Protein AF-A0A7S2IFW8-F1 (afdb_monomer_lite)

pLDDT: mean 70.73, std 15.61, range [46.09, 95.38]

Sequence (140 aa):
LARVLYLRAQPCPCSSRAMRKCCCCFKRSRKEEPQDEGGGDKEGDVVPAVPQDVELGYDSGVRPAEDDYDPRKPEYIAQVSPRTEQHRSEELSARQIAKLEAMLSRRAGPPDAAVQPYAAALERLRGQASPPGAASLSPQ

Secondary structure (DSSP, 8-state):
---------PPP---SS-TT--HHHHTTS----------------------TT--------SPPP-----TTSGGGSPPPPHHHHHHHHHHHHHHHHHHHHHHHHT--SS--TTTHHHHHHHHHHHHHHS-TTGGG----

Foldseek 3Di:
DDDDDPPDPDDDPPPDDPPDDDPVCVVPDDPPPPPPPPPDPCPPPPPPPDPPPPPPPPVPPPPPPPPPDDCPPVVNPDDDDPVRVVVVVLVVLVVVLVVLVVVVVPPPDDDDPVNVVSVVVSVVSVVVSPPPPPPPPDDD

Organism: NCBI:txid1333877

Radius of gyration: 30.28 Å; chains: 1; bounding box: 47×70×84 Å

Structure (mmCIF, N/CA/C/O backbone):
data_AF-A0A7S2IFW8-F1
#
_entry.id   AF-A0A7S2IFW8-F1
#
loop_
_atom_site.group_PDB
_atom_site.id
_atom_site.type_symbol
_atom_site.label_atom_id
_atom_site.label_alt_id
_atom_site.label_comp_id
_atom_site.label_asym_id
_atom_site.label_entity_id
_atom_site.label_seq_id
_atom_site.pdbx_PDB_ins_code
_atom_site.Cartn_x
_atom_site.Cartn_y
_atom_site.Cartn_z
_atom_site.occupancy
_atom_site.B_iso_or_equiv
_atom_site.auth_seq_id
_atom_site.auth_comp_id
_atom_site.auth_asym_id
_atom_site.auth_atom_id
_atom_site.pdbx_PDB_model_num
ATOM 1 N N . LEU A 1 1 ? -2.306 4.025 48.576 1.00 51.31 1 LEU A N 1
ATOM 2 C CA . LEU A 1 1 ? -2.967 2.707 48.743 1.00 51.31 1 LEU A CA 1
ATOM 3 C C . LEU A 1 1 ? -3.256 2.124 47.358 1.00 51.31 1 LEU A C 1
ATOM 5 O O . LEU A 1 1 ? -4.288 2.427 46.777 1.00 51.31 1 LEU A O 1
ATOM 9 N N . ALA A 1 2 ? -2.306 1.380 46.783 1.00 46.09 2 ALA A N 1
ATOM 10 C CA . ALA A 1 2 ? -2.411 0.818 45.434 1.00 46.09 2 ALA A CA 1
ATOM 11 C C . ALA A 1 2 ? -3.051 -0.582 45.485 1.00 46.09 2 ALA A C 1
ATOM 13 O O . ALA A 1 2 ? -2.538 -1.475 46.156 1.00 46.09 2 ALA A O 1
ATOM 14 N N . ARG A 1 3 ? -4.181 -0.771 44.793 1.00 50.53 3 ARG A N 1
ATOM 15 C CA . ARG A 1 3 ? -4.838 -2.077 44.625 1.00 50.53 3 ARG A CA 1
ATOM 16 C C . ARG A 1 3 ? -4.191 -2.820 43.456 1.00 50.53 3 ARG A C 1
ATOM 18 O O . ARG A 1 3 ? -4.463 -2.517 42.300 1.00 50.53 3 ARG A O 1
ATOM 25 N N . VAL A 1 4 ? -3.355 -3.806 43.768 1.00 56.62 4 VAL A N 1
ATOM 26 C CA . VAL A 1 4 ? -2.876 -4.811 42.809 1.00 56.62 4 VAL A CA 1
ATOM 27 C C . VAL A 1 4 ? -4.035 -5.766 42.514 1.00 56.62 4 VAL A C 1
ATOM 29 O O . VAL A 1 4 ? -4.395 -6.592 43.352 1.00 56.62 4 VAL A O 1
ATOM 32 N N . LEU A 1 5 ? -4.659 -5.633 41.342 1.00 60.44 5 LEU A N 1
ATOM 33 C CA . LEU A 1 5 ? -5.667 -6.580 40.865 1.00 60.44 5 LEU A CA 1
ATOM 34 C C . LEU A 1 5 ? -4.958 -7.795 40.256 1.00 60.44 5 LEU A C 1
ATOM 36 O O . LEU A 1 5 ? -4.552 -7.788 39.097 1.00 60.44 5 LEU A O 1
ATOM 40 N N . TYR A 1 6 ? -4.813 -8.848 41.058 1.00 50.88 6 TYR A N 1
ATOM 41 C CA . TYR A 1 6 ? -4.458 -10.182 40.581 1.00 50.88 6 TYR A CA 1
ATOM 42 C C . TYR A 1 6 ? -5.585 -10.715 39.682 1.00 50.88 6 TYR A C 1
ATOM 44 O O . TYR A 1 6 ? -6.598 -11.218 40.172 1.00 50.88 6 TYR A 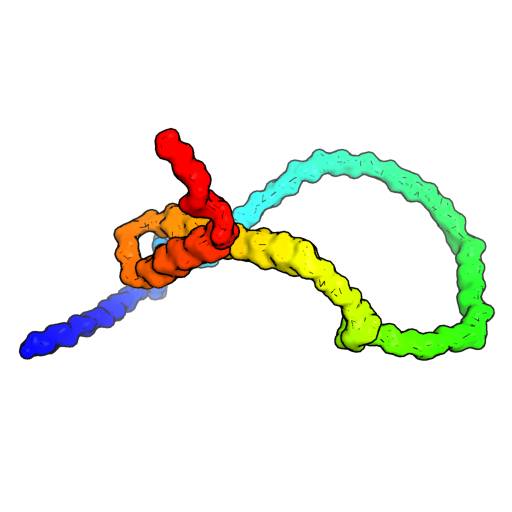O 1
ATOM 52 N N . LEU A 1 7 ? -5.410 -10.640 38.360 1.00 48.84 7 LEU A N 1
ATOM 53 C CA . LEU A 1 7 ? -6.189 -11.448 37.422 1.00 48.84 7 LEU A CA 1
ATOM 54 C C . LEU A 1 7 ? -5.749 -12.909 37.562 1.00 48.84 7 LEU A C 1
ATOM 56 O O . LEU A 1 7 ? -4.833 -13.381 36.892 1.00 48.84 7 LEU A O 1
ATOM 60 N N . ARG A 1 8 ? -6.408 -13.637 38.467 1.00 47.38 8 ARG A N 1
ATOM 61 C CA . ARG A 1 8 ? -6.373 -15.101 38.484 1.00 47.38 8 ARG A CA 1
ATOM 62 C C . ARG A 1 8 ? -6.986 -15.605 37.178 1.00 47.38 8 ARG A C 1
ATOM 64 O O . ARG A 1 8 ? -8.204 -15.585 37.020 1.00 47.38 8 ARG A O 1
ATOM 71 N N . ALA A 1 9 ? -6.143 -16.065 36.257 1.00 54.94 9 ALA A N 1
ATOM 72 C CA . ALA A 1 9 ? -6.579 -16.890 35.140 1.00 54.94 9 ALA A CA 1
ATOM 73 C C . ALA A 1 9 ? -7.228 -18.155 35.720 1.00 54.94 9 ALA A C 1
ATOM 75 O O . ALA A 1 9 ? -6.551 -18.991 36.320 1.00 54.94 9 ALA A O 1
ATOM 76 N N . GLN A 1 10 ? -8.553 -18.258 35.618 1.00 59.56 10 GLN A N 1
ATOM 77 C CA . GLN A 1 10 ? -9.244 -19.470 36.032 1.00 59.56 10 GLN A CA 1
ATOM 78 C C . GLN A 1 10 ? -8.906 -20.603 35.051 1.00 59.56 10 GLN A C 1
ATOM 80 O O . GLN A 1 10 ? -8.972 -20.393 33.835 1.00 59.56 10 GLN A O 1
ATOM 85 N N . PRO A 1 11 ? -8.543 -21.800 35.544 1.00 56.75 11 PRO A N 1
ATOM 86 C CA . PRO A 1 11 ? -8.321 -22.952 34.686 1.00 56.75 11 PRO A CA 1
ATOM 87 C C . PRO A 1 11 ? -9.643 -23.340 34.017 1.00 56.75 11 PRO A C 1
ATOM 89 O O . PRO A 1 11 ? -10.649 -23.582 34.682 1.00 56.75 11 PRO A O 1
ATOM 92 N N . CYS A 1 12 ? -9.649 -23.382 32.684 1.00 54.47 12 CYS A N 1
ATOM 93 C CA . CYS A 1 12 ? -10.801 -23.856 31.926 1.00 54.47 12 CYS A CA 1
ATOM 94 C C . CYS A 1 12 ? -11.016 -25.354 32.231 1.00 54.47 12 CYS A C 1
ATOM 96 O O . CYS A 1 12 ? -10.090 -26.141 32.029 1.00 54.47 12 CYS A O 1
ATOM 98 N N . PRO A 1 13 ? -12.208 -25.786 32.681 1.00 54.53 13 PRO A N 1
ATOM 99 C CA . PRO A 1 13 ? -12.458 -27.155 33.146 1.00 54.53 13 PRO A CA 1
ATOM 100 C C . PRO A 1 13 ? -12.641 -28.176 32.004 1.00 54.53 13 PRO A C 1
ATOM 102 O O . PRO A 1 13 ? -13.312 -29.191 32.163 1.00 54.53 13 PRO A O 1
ATOM 105 N N . CYS A 1 14 ? -12.062 -27.947 30.826 1.00 55.66 14 CYS A N 1
ATOM 106 C CA . CYS A 1 14 ? -12.228 -28.808 29.654 1.00 55.66 14 CYS A CA 1
ATOM 107 C C . CYS A 1 14 ? -11.247 -30.001 29.630 1.00 55.66 14 CYS A C 1
ATOM 109 O O . CYS A 1 14 ? -10.667 -30.303 28.589 1.00 55.66 14 CYS A O 1
ATOM 111 N N . SER A 1 15 ? -11.076 -30.706 30.758 1.00 54.78 15 SER A N 1
ATOM 112 C CA . SER A 1 15 ? -10.230 -31.913 30.840 1.00 54.78 15 SER A CA 1
ATOM 113 C C . SER A 1 15 ? -10.960 -33.239 30.579 1.00 54.78 15 SER A C 1
ATOM 115 O O . SER A 1 15 ? -10.324 -34.290 30.574 1.00 54.78 15 SER A O 1
ATOM 117 N N . SER A 1 16 ? -12.264 -33.245 30.287 1.00 56.09 16 SER A N 1
ATOM 118 C CA . SER A 1 16 ? -13.012 -34.490 30.066 1.00 56.09 16 SER A CA 1
ATOM 119 C C . SER A 1 16 ? -13.745 -34.519 28.719 1.00 56.09 16 SER A C 1
ATOM 121 O O . SER A 1 16 ? -14.901 -34.146 28.569 1.00 56.09 16 SER A O 1
ATOM 123 N N . ARG A 1 17 ? -13.026 -35.014 27.705 1.00 55.69 17 ARG A N 1
ATOM 124 C CA . ARG A 1 17 ? -13.515 -35.949 26.668 1.00 55.69 17 ARG A CA 1
ATOM 125 C C . ARG A 1 17 ? -14.779 -35.610 25.845 1.00 55.69 17 ARG A C 1
ATOM 127 O O . ARG A 1 17 ? -15.312 -36.500 25.192 1.00 55.69 17 ARG A O 1
ATOM 134 N N . ALA A 1 18 ? -15.197 -34.348 25.760 1.00 55.09 18 ALA A N 1
ATOM 135 C CA . ALA A 1 18 ? -16.226 -33.875 24.821 1.00 55.09 18 ALA A CA 1
ATOM 136 C C . ALA A 1 18 ? -15.685 -32.723 23.949 1.00 55.09 18 ALA A C 1
ATOM 138 O O . ALA A 1 18 ? -16.108 -31.569 24.015 1.00 55.09 18 ALA A O 1
ATOM 139 N N . MET A 1 19 ? -14.687 -33.048 23.128 1.00 57.59 19 MET A N 1
ATOM 140 C CA . MET A 1 19 ? -13.821 -32.116 22.393 1.00 57.59 19 MET A CA 1
ATOM 141 C C . MET A 1 19 ? -14.447 -31.467 21.138 1.00 57.59 19 MET A C 1
ATOM 143 O O . MET A 1 19 ? -13.783 -31.357 20.113 1.00 57.59 19 MET A O 1
ATOM 147 N N . ARG A 1 20 ? -15.72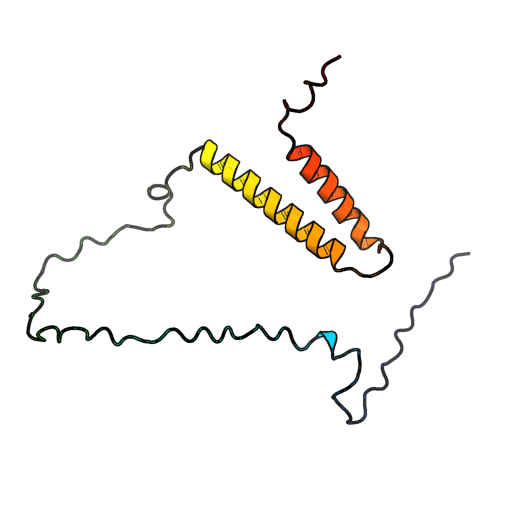3 -31.048 21.145 1.00 56.97 20 ARG A N 1
ATOM 148 C CA . ARG A 1 20 ? -16.309 -30.427 19.928 1.00 56.97 20 ARG A CA 1
ATOM 149 C C . ARG A 1 20 ? -17.142 -29.160 20.110 1.00 56.97 20 ARG A C 1
ATOM 151 O O . ARG A 1 20 ? -17.519 -28.575 19.103 1.00 56.97 20 ARG A O 1
ATOM 158 N N . LYS A 1 21 ? -17.422 -28.693 21.334 1.00 58.91 21 LYS A N 1
ATOM 159 C CA . LYS A 1 21 ? -18.314 -27.525 21.533 1.00 58.91 21 LYS A CA 1
ATOM 160 C C . LYS A 1 21 ? -17.877 -26.538 22.623 1.00 58.91 21 LYS A C 1
ATOM 162 O O .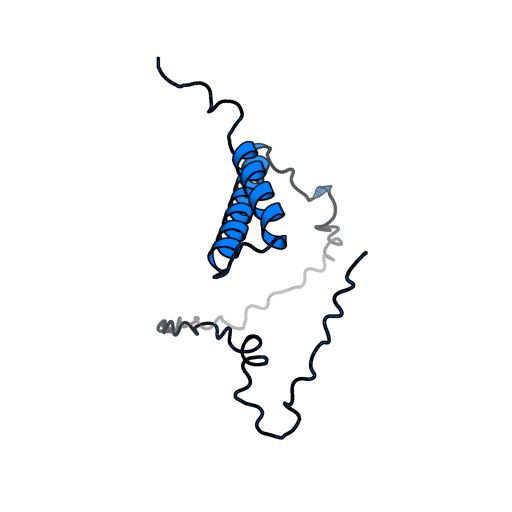 LYS A 1 21 ? -18.711 -25.845 23.191 1.00 58.91 21 LYS A O 1
ATOM 167 N N . CYS A 1 22 ? -16.583 -26.438 22.926 1.00 51.94 22 CYS A N 1
ATOM 168 C CA . CYS A 1 22 ? -16.105 -25.332 23.759 1.00 51.94 22 CYS A CA 1
ATOM 169 C C . CYS A 1 22 ? -15.880 -24.089 22.879 1.00 51.94 22 CYS A C 1
ATOM 171 O O . CYS A 1 22 ? -15.060 -24.130 21.958 1.00 51.94 22 CYS A O 1
ATOM 173 N N . CYS A 1 23 ? -16.581 -22.986 23.176 1.00 55.34 23 CYS A N 1
ATOM 174 C CA . CYS A 1 23 ? -16.458 -21.693 22.477 1.00 55.34 23 CYS A CA 1
ATOM 175 C C . CYS A 1 23 ? -15.007 -21.189 22.354 1.00 55.34 23 CYS A C 1
ATOM 177 O O . CYS A 1 23 ? -14.691 -20.461 21.415 1.00 55.34 23 CYS A O 1
ATOM 179 N N . CYS A 1 24 ? -14.108 -21.605 23.251 1.00 56.69 24 CYS A N 1
ATOM 180 C CA . CYS A 1 24 ? -12.698 -21.215 23.224 1.00 56.69 24 CYS A CA 1
ATOM 181 C C . CYS A 1 24 ? -11.897 -21.877 22.084 1.00 56.69 24 CYS A C 1
ATOM 183 O O . CYS A 1 24 ? -10.945 -21.279 21.591 1.00 56.69 24 CYS A O 1
ATOM 185 N N . CYS A 1 25 ? -12.284 -23.073 21.617 1.00 52.38 25 CYS A N 1
ATOM 186 C CA . CYS A 1 25 ? -11.612 -23.757 20.499 1.00 52.38 25 CYS A CA 1
ATOM 187 C C . CYS A 1 25 ? -12.234 -23.431 19.130 1.00 52.38 25 CYS A C 1
ATOM 189 O O . CYS A 1 25 ? -11.564 -23.561 18.109 1.00 52.38 25 CYS A O 1
ATOM 191 N N . PHE A 1 26 ? -13.491 -22.976 19.093 1.00 48.12 26 PHE A N 1
ATOM 192 C CA . PHE A 1 26 ? -14.220 -22.731 17.843 1.00 48.12 26 PHE A CA 1
ATOM 193 C C . PHE A 1 26 ? -13.657 -21.553 17.028 1.00 48.12 26 PHE A C 1
ATOM 195 O O . PHE A 1 26 ? -13.704 -21.576 15.805 1.00 48.12 26 PHE A O 1
ATOM 202 N N . LYS A 1 27 ? -13.017 -20.562 17.666 1.00 52.81 27 LYS A N 1
ATOM 203 C CA . LYS A 1 27 ? -12.366 -19.448 16.946 1.00 52.81 27 LYS A CA 1
ATOM 204 C C . LYS A 1 27 ? -11.088 -19.836 16.185 1.00 52.81 27 LYS A C 1
ATOM 206 O O . LYS A 1 27 ? -10.495 -18.974 15.544 1.00 52.81 27 LYS A O 1
ATOM 211 N N . ARG A 1 28 ? -10.655 -21.103 16.240 1.00 51.62 28 ARG A N 1
ATOM 212 C CA . ARG A 1 28 ? -9.446 -21.584 15.549 1.00 51.62 28 ARG A CA 1
ATOM 213 C C . ARG A 1 28 ? -9.726 -22.500 14.351 1.00 51.62 28 ARG A C 1
ATOM 215 O O . ARG A 1 28 ? -8.776 -22.939 13.712 1.00 51.62 28 ARG A O 1
ATOM 222 N N . SER A 1 29 ? -10.987 -22.770 14.011 1.00 52.47 29 SER A N 1
ATOM 223 C CA . SER A 1 29 ? -11.344 -23.629 12.875 1.00 52.47 29 SER A CA 1
ATOM 224 C C . SER A 1 29 ? -12.427 -22.990 12.012 1.00 52.47 29 SER A C 1
ATOM 226 O O . SER A 1 29 ? -13.409 -22.484 12.539 1.00 52.47 29 SER A O 1
ATOM 228 N N . ARG A 1 30 ? -12.255 -23.104 10.690 1.00 52.62 30 ARG A N 1
ATOM 229 C CA . ARG A 1 30 ? -13.158 -22.679 9.604 1.00 52.62 30 ARG A CA 1
ATOM 230 C C . ARG A 1 30 ? -13.070 -21.217 9.178 1.00 52.62 30 ARG A C 1
ATOM 232 O O . ARG A 1 30 ? -13.994 -20.429 9.331 1.00 52.62 30 ARG A O 1
ATOM 239 N N . LYS A 1 31 ? -11.973 -20.909 8.491 1.00 51.31 31 LYS A N 1
ATOM 240 C CA . LYS A 1 31 ? -12.088 -20.189 7.222 1.00 51.31 31 LYS A CA 1
ATOM 241 C C . LYS A 1 31 ? -12.097 -21.269 6.134 1.00 51.31 31 LYS A C 1
ATOM 243 O O . LYS A 1 31 ? -11.045 -21.667 5.657 1.00 51.31 31 LYS A O 1
ATOM 248 N N . GLU A 1 32 ? -13.271 -21.859 5.911 1.00 53.72 32 GLU A N 1
ATOM 249 C CA . GLU A 1 32 ? -13.543 -22.650 4.707 1.00 53.72 32 GLU A CA 1
ATOM 250 C C . GLU A 1 32 ? -13.574 -21.630 3.565 1.00 53.72 32 GLU A C 1
ATOM 252 O O . GLU A 1 32 ? -14.393 -20.709 3.577 1.00 53.72 32 GLU A O 1
ATOM 257 N N . GLU A 1 33 ? -12.589 -21.701 2.670 1.00 57.06 33 GLU A N 1
ATOM 258 C CA . GLU A 1 33 ? -12.654 -20.967 1.412 1.00 57.06 33 GLU A CA 1
ATOM 259 C C . GLU A 1 33 ? -13.805 -21.556 0.589 1.00 57.06 33 GLU A C 1
ATOM 261 O O . GLU A 1 33 ? -13.916 -22.784 0.519 1.00 57.06 33 GLU A O 1
ATOM 266 N N . PRO A 1 34 ? -14.689 -20.727 0.011 1.00 57.59 34 PRO A N 1
ATOM 267 C CA . PRO A 1 34 ? -15.669 -21.225 -0.936 1.00 57.59 34 PRO A CA 1
ATOM 268 C C . PRO A 1 34 ? -14.908 -21.824 -2.119 1.00 57.59 34 PRO A C 1
ATOM 270 O O . PRO A 1 34 ? -14.190 -21.116 -2.825 1.00 57.59 34 PRO A O 1
ATOM 273 N N . GLN A 1 35 ? -15.034 -23.140 -2.294 1.00 49.25 35 GLN A N 1
ATOM 274 C CA . GLN A 1 35 ? -14.716 -23.787 -3.556 1.00 49.25 35 GLN A CA 1
ATOM 275 C C . GLN A 1 35 ? -15.702 -23.232 -4.579 1.00 49.25 35 GLN A C 1
ATOM 277 O O . GLN A 1 35 ? -16.892 -23.540 -4.551 1.00 49.25 35 GLN A O 1
ATOM 282 N N . ASP A 1 36 ? -15.197 -22.327 -5.407 1.00 54.50 36 ASP A N 1
ATOM 283 C CA . ASP A 1 36 ? -15.850 -21.889 -6.625 1.00 54.50 36 ASP A CA 1
ATOM 284 C C . ASP A 1 36 ? -15.924 -23.107 -7.551 1.00 54.50 36 ASP A C 1
ATOM 286 O O . ASP A 1 36 ? -14.936 -23.511 -8.165 1.00 54.50 36 ASP A O 1
ATOM 290 N N . GLU A 1 37 ? -17.090 -23.752 -7.588 1.00 59.06 37 GLU A N 1
ATOM 291 C CA . GLU A 1 37 ? -17.420 -24.759 -8.593 1.00 59.06 37 GLU A CA 1
ATOM 292 C C . GLU A 1 37 ? -17.764 -24.041 -9.903 1.00 59.06 37 GLU A C 1
ATOM 294 O O . GLU A 1 37 ? -18.890 -24.066 -10.398 1.00 59.06 37 GLU A O 1
ATOM 299 N N . GLY A 1 38 ? -16.766 -23.350 -10.453 1.00 51.22 38 GLY A N 1
ATOM 300 C CA . GLY A 1 38 ? -16.765 -22.860 -11.819 1.00 51.22 38 GLY A CA 1
ATOM 301 C C . GLY A 1 38 ? -16.576 -24.037 -12.766 1.00 51.22 38 GLY A C 1
ATOM 302 O O . GLY A 1 38 ? -15.469 -24.303 -13.234 1.00 51.22 38 GLY A O 1
ATOM 303 N N . GLY A 1 39 ? -17.666 -24.763 -13.019 1.00 52.75 39 GLY A N 1
ATOM 304 C CA . GLY A 1 39 ? -17.795 -25.703 -14.125 1.00 52.75 39 GLY A CA 1
ATOM 305 C C . GLY A 1 39 ? -17.674 -24.960 -15.451 1.00 52.75 39 GLY A C 1
ATOM 306 O O . GLY A 1 39 ? -18.671 -24.553 -16.032 1.00 52.75 39 GLY A O 1
ATOM 307 N N . GLY A 1 40 ? -16.439 -24.741 -15.895 1.00 52.47 40 GLY A N 1
ATOM 308 C CA . GLY A 1 40 ? -16.136 -24.425 -17.280 1.00 52.47 40 GLY A CA 1
ATOM 309 C C . GLY A 1 40 ? -16.013 -25.733 -18.039 1.00 52.47 40 GLY A C 1
ATOM 310 O O . GLY A 1 40 ? -15.095 -26.515 -17.772 1.00 52.47 40 GLY A O 1
ATOM 311 N N . ASP A 1 41 ? -16.957 -25.973 -18.945 1.00 49.66 41 ASP A N 1
ATOM 312 C CA . ASP A 1 41 ? -16.872 -26.987 -19.983 1.00 49.66 41 ASP A CA 1
ATOM 313 C C . ASP A 1 41 ? -15.456 -27.000 -20.564 1.00 49.66 41 ASP A C 1
ATOM 315 O O . ASP A 1 41 ? -15.003 -26.055 -21.211 1.00 49.66 41 ASP A O 1
ATOM 319 N N . LYS A 1 42 ? -14.721 -28.079 -20.281 1.00 55.84 42 LYS A N 1
ATOM 320 C CA . LYS A 1 42 ? -13.488 -28.391 -20.991 1.00 55.84 42 LYS A CA 1
ATOM 321 C C . LYS A 1 42 ? -13.900 -28.834 -22.385 1.00 55.84 42 LYS A C 1
ATOM 323 O O . LYS A 1 42 ? -13.994 -30.030 -22.654 1.00 55.84 42 LYS A O 1
ATOM 328 N N . GLU A 1 43 ? -14.183 -27.866 -23.248 1.00 58.12 43 GLU A N 1
ATOM 329 C CA . GLU A 1 43 ? -14.096 -28.073 -24.682 1.00 58.12 43 GLU A CA 1
ATOM 330 C C . GLU A 1 43 ? -12.675 -28.577 -24.931 1.00 58.12 43 GLU A C 1
ATOM 332 O O . GLU A 1 43 ? -11.684 -27.896 -24.660 1.00 58.12 43 GLU A O 1
ATOM 337 N N . GLY A 1 44 ? -12.591 -29.862 -25.267 1.00 54.81 44 GLY A N 1
ATOM 338 C CA . GLY A 1 44 ? -11.344 -30.526 -25.569 1.00 54.81 44 GLY A CA 1
ATOM 339 C C . GLY A 1 44 ? -10.750 -29.862 -26.792 1.00 54.81 44 GLY A C 1
ATOM 340 O O . GLY A 1 44 ? -11.113 -30.206 -27.914 1.00 54.81 44 GLY A O 1
ATOM 341 N N . ASP A 1 45 ? -9.837 -28.926 -26.558 1.00 53.19 45 ASP A N 1
ATOM 342 C CA . ASP A 1 45 ? -8.872 -28.497 -27.550 1.00 53.19 45 ASP A CA 1
ATOM 343 C C . ASP A 1 45 ? -8.088 -29.754 -27.935 1.00 53.19 45 ASP A C 1
ATOM 345 O O . ASP A 1 45 ? -7.250 -30.272 -27.187 1.00 53.19 45 ASP A O 1
ATOM 349 N N . VAL A 1 46 ? -8.487 -30.335 -29.065 1.00 61.97 46 VAL A N 1
ATOM 350 C CA . VAL A 1 46 ? -7.786 -31.423 -29.727 1.00 61.97 46 VAL A CA 1
ATOM 351 C C . VAL A 1 46 ? -6.434 -30.844 -30.097 1.00 61.97 46 VAL A C 1
ATOM 353 O O . VAL A 1 46 ? -6.286 -30.233 -31.149 1.00 61.97 46 VAL A O 1
ATOM 356 N N . VAL A 1 47 ? -5.455 -31.001 -29.204 1.00 64.81 47 VAL A N 1
ATOM 357 C CA . VAL A 1 47 ? -4.060 -30.700 -29.503 1.00 64.81 47 VAL A CA 1
ATOM 358 C C . VAL A 1 47 ? -3.730 -31.534 -30.741 1.00 64.81 47 VAL A C 1
ATOM 360 O O . VAL A 1 47 ? -3.750 -32.767 -30.647 1.00 64.81 47 VAL A O 1
ATOM 363 N N . PRO A 1 48 ? -3.507 -30.916 -31.917 1.00 71.31 48 PRO A N 1
ATOM 364 C CA . PRO A 1 48 ? -3.133 -31.672 -33.096 1.00 71.31 48 PRO A CA 1
ATOM 365 C C . PRO A 1 48 ? -1.872 -32.443 -32.732 1.00 71.31 48 PRO A C 1
ATOM 367 O O . PRO A 1 48 ? -0.946 -31.869 -32.155 1.00 71.31 48 PRO A O 1
ATOM 370 N N . ALA A 1 49 ? -1.876 -33.751 -32.993 1.00 69.44 49 ALA A N 1
ATOM 371 C CA . ALA A 1 49 ? -0.741 -34.615 -32.724 1.00 69.44 49 ALA A CA 1
ATOM 372 C C . ALA A 1 49 ? 0.501 -33.982 -33.359 1.00 69.44 49 ALA A C 1
ATOM 374 O O . ALA A 1 49 ? 0.640 -33.965 -34.582 1.00 69.44 49 ALA A O 1
ATOM 375 N N . VAL A 1 50 ? 1.355 -33.392 -32.521 1.00 70.44 50 VAL A N 1
ATOM 376 C CA . VAL A 1 50 ? 2.623 -32.821 -32.958 1.00 70.44 50 VAL A CA 1
ATOM 377 C C . VAL A 1 50 ? 3.427 -34.001 -33.503 1.00 70.44 50 VAL A C 1
ATOM 379 O O . VAL A 1 50 ? 3.629 -34.964 -32.756 1.00 70.44 50 VAL A O 1
ATOM 382 N N . PRO A 1 51 ? 3.829 -33.988 -34.787 1.00 72.62 51 PRO A N 1
ATOM 383 C CA . PRO A 1 51 ? 4.668 -35.036 -35.350 1.00 72.62 51 PRO A CA 1
ATOM 384 C C . PRO A 1 51 ? 5.901 -35.207 -34.458 1.00 72.62 51 PRO A C 1
ATOM 386 O O . PRO A 1 51 ? 6.620 -34.238 -34.213 1.00 72.62 51 PRO A O 1
ATOM 389 N N . GLN A 1 52 ? 6.119 -36.415 -33.936 1.00 66.12 52 GLN A N 1
ATOM 390 C CA . GLN A 1 52 ? 7.178 -36.713 -32.959 1.00 66.12 52 GLN A CA 1
ATOM 391 C C . GLN A 1 52 ? 8.587 -36.738 -33.577 1.00 66.12 52 GLN A C 1
ATOM 393 O O . GLN A 1 52 ? 9.551 -37.077 -32.898 1.00 66.12 52 GLN A O 1
ATOM 398 N N . ASP A 1 53 ? 8.719 -36.312 -34.833 1.00 63.09 53 ASP A N 1
ATOM 399 C CA . ASP A 1 53 ? 9.913 -36.528 -35.650 1.00 63.09 53 ASP A CA 1
ATOM 400 C C . ASP A 1 53 ? 10.611 -35.212 -36.018 1.00 63.09 53 ASP A C 1
ATOM 402 O O . ASP A 1 53 ? 11.351 -35.136 -36.999 1.00 63.09 53 ASP A O 1
ATOM 406 N N . VAL A 1 54 ? 10.386 -34.145 -35.247 1.00 62.31 54 VAL A N 1
ATOM 407 C CA . VAL A 1 54 ? 11.303 -33.006 -35.286 1.00 62.31 54 VAL A CA 1
ATOM 408 C C . VAL A 1 54 ? 12.486 -33.392 -34.408 1.00 62.31 54 VAL A C 1
ATOM 410 O O . VAL A 1 54 ? 12.487 -33.128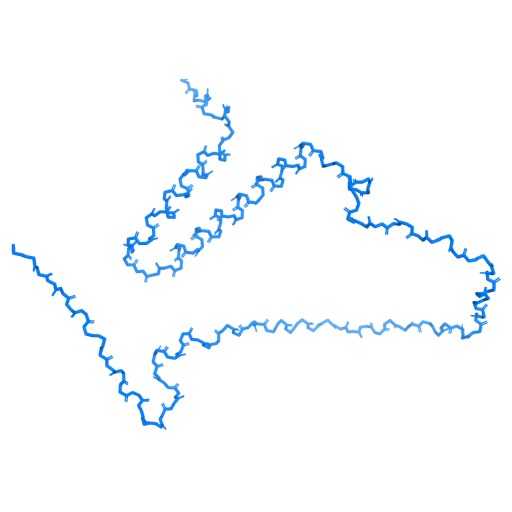 -33.205 1.00 62.31 54 VAL A O 1
ATOM 413 N N . GLU A 1 55 ? 13.481 -34.055 -35.004 1.00 66.31 55 GLU A N 1
ATOM 414 C CA . GLU A 1 55 ? 14.832 -34.082 -34.448 1.00 66.31 55 GLU A CA 1
ATOM 415 C C . GLU A 1 55 ? 15.273 -32.626 -34.288 1.00 66.31 55 GLU A C 1
ATOM 417 O O . GLU A 1 55 ? 15.770 -31.980 -35.212 1.00 66.31 55 GLU A O 1
ATOM 422 N N . LEU A 1 56 ? 15.021 -32.070 -33.104 1.00 63.09 56 LEU A N 1
ATOM 423 C CA . LEU A 1 56 ? 15.629 -30.835 -32.659 1.00 63.09 56 LEU A CA 1
ATOM 424 C C . LEU A 1 56 ? 17.113 -31.150 -32.526 1.00 63.09 56 LEU A C 1
ATOM 426 O O . LEU A 1 56 ? 17.571 -31.591 -31.472 1.00 63.09 56 LEU A O 1
ATOM 430 N N . GLY A 1 57 ? 17.834 -30.977 -33.633 1.00 60.16 57 GLY A N 1
ATOM 431 C CA . GLY A 1 57 ? 19.282 -31.012 -33.708 1.00 60.16 57 GLY A CA 1
ATOM 432 C C . GLY A 1 57 ? 19.855 -29.933 -32.800 1.00 60.16 57 GLY A C 1
ATOM 433 O O . GLY A 1 57 ? 20.252 -28.863 -33.251 1.00 60.16 57 GLY A O 1
ATOM 434 N N . TYR A 1 58 ? 19.905 -30.228 -31.504 1.00 58.28 58 TYR A N 1
ATOM 435 C CA . TYR A 1 58 ? 20.710 -29.544 -30.503 1.00 58.28 58 TYR A CA 1
ATOM 436 C C . TYR A 1 58 ? 22.179 -29.947 -30.692 1.00 58.28 58 TYR A C 1
ATOM 438 O O . TYR A 1 58 ? 22.853 -30.355 -29.755 1.00 58.28 58 TYR A O 1
ATOM 446 N N . ASP A 1 59 ? 22.685 -29.830 -31.918 1.00 59.44 59 ASP A N 1
ATOM 447 C CA . ASP A 1 59 ? 24.110 -29.962 -32.224 1.00 59.44 59 ASP A CA 1
ATOM 448 C C . ASP A 1 59 ? 24.712 -28.565 -32.413 1.00 59.44 59 ASP A C 1
ATOM 450 O O . ASP A 1 59 ? 25.379 -28.232 -33.390 1.00 59.44 59 ASP A O 1
ATOM 454 N N . SER A 1 60 ? 24.400 -27.686 -31.460 1.00 59.81 60 SER A N 1
ATOM 455 C CA . SER A 1 60 ? 25.054 -26.393 -31.348 1.00 59.81 60 SER A CA 1
ATOM 456 C C . SER A 1 60 ? 26.223 -26.570 -30.389 1.00 59.81 60 SER A C 1
ATOM 458 O O . SER A 1 60 ? 26.138 -26.259 -29.205 1.00 59.81 60 SER A O 1
ATOM 460 N N . GLY A 1 61 ? 27.340 -27.082 -30.915 1.00 62.56 61 GLY A N 1
ATOM 461 C CA . GLY A 1 61 ? 28.649 -27.138 -30.246 1.00 62.56 61 GLY A CA 1
ATOM 462 C C . GLY A 1 61 ? 29.223 -25.764 -29.855 1.00 62.56 61 GLY A C 1
ATOM 463 O O . GLY A 1 61 ? 30.381 -25.655 -29.453 1.00 62.56 61 GLY A O 1
ATOM 464 N N . VAL A 1 62 ? 28.421 -24.702 -29.948 1.00 65.25 62 VAL A N 1
ATOM 465 C CA . VAL A 1 62 ? 28.654 -23.429 -29.284 1.00 65.25 62 VAL A CA 1
ATOM 466 C C . VAL A 1 62 ? 28.264 -23.632 -27.826 1.00 65.25 62 VAL A C 1
ATOM 468 O O . VAL A 1 62 ? 27.084 -23.607 -27.482 1.00 65.25 62 VAL A O 1
ATOM 471 N N . ARG A 1 63 ? 29.258 -23.845 -26.953 1.00 63.75 63 ARG A N 1
ATOM 472 C CA . ARG A 1 63 ? 29.051 -23.665 -25.511 1.00 63.75 63 ARG A CA 1
ATOM 473 C C . ARG A 1 63 ? 28.325 -22.328 -25.344 1.00 63.75 63 ARG A C 1
ATOM 475 O O . ARG A 1 63 ? 28.893 -21.332 -25.803 1.00 63.75 63 ARG A O 1
ATOM 482 N N . PRO A 1 64 ? 27.102 -22.281 -24.781 1.00 64.44 64 PRO A 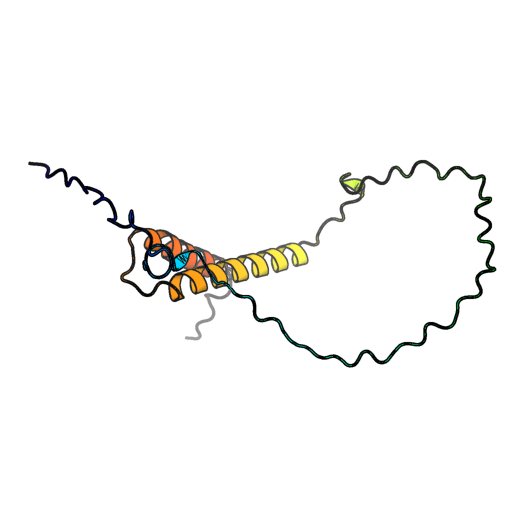N 1
ATOM 483 C CA . PRO A 1 64 ? 26.485 -21.001 -24.493 1.00 64.44 64 PRO A CA 1
ATOM 484 C C . PRO A 1 64 ? 27.515 -20.241 -23.668 1.00 64.44 64 PRO A C 1
ATOM 486 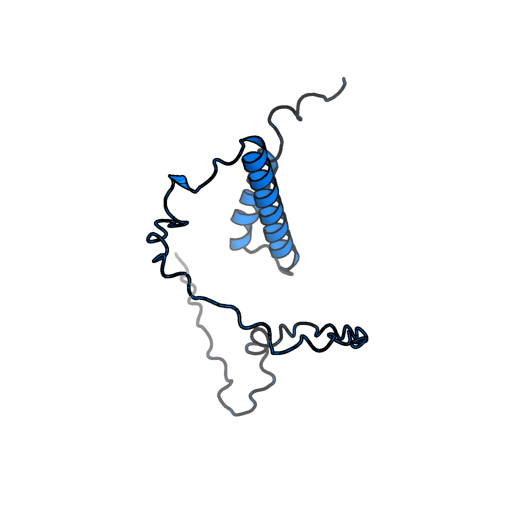O O . PRO A 1 64 ? 28.023 -20.781 -22.681 1.00 64.44 64 PRO A O 1
ATOM 489 N N . ALA A 1 65 ? 27.923 -19.067 -24.155 1.00 70.94 65 ALA A N 1
ATOM 490 C CA . ALA A 1 65 ? 28.728 -18.161 -23.356 1.00 70.94 65 ALA A CA 1
ATOM 491 C C . ALA A 1 65 ? 28.037 -18.091 -21.993 1.00 70.94 65 ALA A C 1
ATOM 493 O O . ALA A 1 65 ? 26.815 -17.937 -21.965 1.00 70.94 65 ALA A O 1
ATOM 494 N N . GLU A 1 66 ? 28.780 -18.366 -20.920 1.00 78.56 66 GLU A N 1
ATOM 495 C CA . GLU A 1 66 ? 28.239 -18.432 -19.565 1.00 78.56 66 GLU A CA 1
ATOM 496 C C . GLU A 1 66 ? 27.363 -17.193 -19.362 1.00 78.56 66 GLU A C 1
ATOM 498 O O . GLU A 1 66 ? 27.839 -16.065 -19.483 1.00 78.56 66 GLU A O 1
ATOM 503 N N . ASP A 1 67 ? 26.053 -17.405 -19.227 1.00 79.50 67 ASP A N 1
ATOM 504 C CA . ASP A 1 67 ? 25.095 -16.310 -19.161 1.00 79.50 67 ASP A CA 1
ATOM 505 C C . ASP A 1 67 ? 25.288 -15.616 -17.813 1.00 79.50 67 ASP A C 1
ATOM 507 O O . ASP A 1 67 ? 24.768 -16.046 -16.784 1.00 79.50 67 ASP A O 1
ATOM 511 N N . ASP A 1 68 ? 26.103 -14.560 -17.820 1.00 85.12 68 ASP A N 1
ATOM 512 C CA . ASP A 1 68 ? 26.435 -13.726 -16.664 1.00 85.12 68 ASP A CA 1
ATOM 513 C C . ASP A 1 68 ? 25.230 -12.925 -16.128 1.00 85.12 68 ASP A C 1
ATOM 515 O O . ASP A 1 68 ? 25.387 -12.089 -15.218 1.00 85.12 68 ASP A O 1
ATOM 519 N N . TYR A 1 69 ? 24.033 -13.158 -16.682 1.00 87.12 69 TYR A N 1
ATOM 520 C CA . TYR A 1 69 ? 22.779 -12.601 -16.211 1.00 87.12 69 TYR A CA 1
ATOM 521 C C . TYR A 1 69 ? 22.479 -13.055 -14.779 1.00 87.12 69 TYR A C 1
ATOM 523 O O . TYR A 1 69 ? 21.986 -14.150 -14.508 1.00 87.12 69 TYR A O 1
ATOM 531 N N . ASP A 1 70 ? 22.728 -12.146 -13.840 1.00 90.50 70 ASP A N 1
ATOM 532 C CA . ASP A 1 70 ? 22.227 -12.245 -12.478 1.00 90.50 70 ASP A CA 1
ATOM 533 C C . ASP A 1 70 ? 21.102 -11.213 -12.318 1.00 90.50 70 ASP A C 1
ATOM 535 O O . ASP A 1 70 ? 21.378 -10.013 -12.300 1.00 90.50 70 ASP A O 1
ATOM 539 N N . PRO A 1 71 ? 19.832 -11.624 -12.167 1.00 89.75 71 PRO A N 1
ATOM 540 C CA . PRO A 1 71 ? 18.714 -10.691 -12.023 1.00 89.75 71 PRO A CA 1
ATOM 541 C C . PRO A 1 71 ? 18.800 -9.821 -10.756 1.00 89.75 71 PRO A C 1
ATOM 543 O O . PRO A 1 71 ? 17.996 -8.906 -10.585 1.00 89.75 71 PRO A O 1
ATOM 546 N N . ARG A 1 72 ? 19.737 -10.103 -9.840 1.00 90.94 72 ARG A N 1
ATOM 547 C CA . ARG A 1 72 ? 19.998 -9.297 -8.640 1.00 90.94 72 ARG A CA 1
ATOM 548 C C . ARG A 1 72 ? 21.077 -8.235 -8.851 1.00 90.94 72 ARG A C 1
ATOM 550 O O . ARG A 1 72 ? 21.209 -7.358 -7.997 1.00 90.94 72 ARG A O 1
ATOM 557 N N . LYS A 1 73 ? 21.841 -8.301 -9.947 1.00 91.94 73 LYS A N 1
ATOM 558 C CA . LYS A 1 73 ? 22.830 -7.279 -10.306 1.00 91.94 73 LYS A CA 1
ATOM 559 C C . LYS A 1 73 ? 22.099 -5.974 -10.676 1.00 91.94 73 LYS A C 1
ATOM 561 O O . LYS A 1 73 ? 21.154 -6.011 -11.471 1.00 91.94 73 LYS A O 1
ATOM 566 N N . PRO A 1 74 ? 22.482 -4.823 -10.093 1.00 89.25 74 PRO A N 1
ATOM 567 C CA . PRO A 1 74 ? 21.768 -3.557 -10.273 1.00 89.25 74 PRO A CA 1
ATOM 568 C C . PRO A 1 74 ? 21.754 -3.069 -11.725 1.00 89.25 74 PRO A C 1
ATOM 570 O O . PRO A 1 74 ? 20.836 -2.353 -12.111 1.00 89.25 74 PRO A O 1
ATOM 573 N N . GLU A 1 75 ? 22.720 -3.488 -12.540 1.00 90.19 75 GLU A N 1
ATOM 574 C CA . GLU A 1 75 ? 22.808 -3.176 -13.967 1.00 90.19 75 GLU A CA 1
ATOM 575 C C . GLU A 1 75 ? 21.587 -3.679 -14.758 1.00 90.19 75 GLU A C 1
ATOM 577 O O . GLU A 1 75 ? 21.234 -3.088 -15.777 1.00 90.19 75 GLU A O 1
ATOM 582 N N . TYR A 1 76 ? 20.908 -4.726 -14.274 1.00 89.50 76 TYR A N 1
ATOM 583 C CA . TYR A 1 76 ? 19.699 -5.282 -14.893 1.00 89.50 76 TYR A CA 1
ATOM 584 C C . TYR A 1 76 ? 18.396 -4.795 -14.241 1.00 89.50 76 TYR A C 1
ATOM 586 O O . TYR A 1 76 ? 17.307 -5.178 -14.674 1.00 89.50 76 TYR A O 1
ATOM 594 N N . ILE A 1 77 ? 18.473 -3.943 -13.213 1.00 90.94 77 ILE A N 1
ATOM 595 C CA . ILE A 1 77 ? 17.300 -3.377 -12.541 1.00 90.94 77 ILE A CA 1
ATOM 596 C C . ILE A 1 77 ? 16.980 -2.026 -13.183 1.00 90.94 77 ILE A C 1
ATOM 598 O O . ILE A 1 77 ? 17.642 -1.019 -12.937 1.00 90.94 77 ILE A O 1
ATOM 602 N N . ALA A 1 78 ? 15.932 -1.992 -14.007 1.00 90.25 78 ALA A N 1
ATOM 603 C CA . ALA A 1 78 ? 15.469 -0.752 -14.620 1.00 90.25 78 ALA A CA 1
ATOM 604 C C . ALA A 1 78 ? 15.038 0.269 -13.553 1.00 90.25 78 ALA A C 1
ATOM 606 O O . ALA A 1 78 ? 14.286 -0.053 -12.627 1.00 90.25 78 ALA A O 1
ATOM 607 N N . GLN A 1 79 ? 15.477 1.521 -13.712 1.00 92.00 79 GLN A N 1
ATOM 608 C CA . GLN A 1 79 ? 15.024 2.613 -12.856 1.00 92.00 79 GLN A CA 1
ATOM 609 C C . GLN A 1 79 ? 13.521 2.838 -13.047 1.00 92.00 79 GLN A C 1
ATOM 611 O O . GLN A 1 79 ? 13.016 2.942 -14.167 1.00 92.00 79 GLN A O 1
ATOM 616 N N . VAL A 1 80 ? 12.797 2.912 -11.934 1.00 91.94 80 VAL A N 1
ATOM 617 C CA . VAL A 1 80 ? 11.358 3.174 -11.938 1.00 91.94 80 VAL A CA 1
ATOM 618 C C . VAL A 1 80 ? 11.135 4.663 -12.190 1.00 91.94 80 VAL A C 1
ATOM 620 O O . VAL A 1 80 ? 11.788 5.503 -11.577 1.00 91.94 80 VAL A O 1
ATOM 623 N N . SER A 1 81 ? 10.210 5.007 -13.091 1.00 95.38 81 SER A N 1
ATOM 624 C CA . SER A 1 81 ? 9.884 6.417 -13.325 1.00 95.38 81 SER A CA 1
ATOM 625 C C . SER A 1 81 ? 9.273 7.051 -12.061 1.00 95.38 81 SER A C 1
ATOM 627 O O . SER A 1 81 ? 8.483 6.382 -11.384 1.00 95.38 81 SER A O 1
ATOM 629 N N . PRO A 1 82 ? 9.530 8.342 -11.770 1.00 92.88 82 PRO A N 1
ATOM 630 C CA . PRO A 1 82 ? 8.971 9.007 -10.587 1.00 92.88 82 PRO A CA 1
ATOM 631 C C . PRO A 1 82 ? 7.439 8.935 -10.524 1.00 92.88 82 PRO A C 1
ATOM 633 O O . PRO A 1 82 ? 6.849 8.750 -9.463 1.00 92.88 82 PRO A O 1
ATOM 636 N N . ARG A 1 83 ? 6.775 8.999 -11.686 1.00 88.88 83 ARG A N 1
ATOM 637 C CA . ARG A 1 83 ? 5.317 8.864 -11.792 1.00 88.88 83 ARG A CA 1
ATOM 638 C C . ARG A 1 83 ? 4.838 7.470 -11.382 1.00 88.88 83 ARG A C 1
ATOM 640 O O . ARG A 1 83 ? 3.814 7.337 -10.720 1.00 88.88 83 ARG A O 1
ATOM 647 N N . THR A 1 84 ? 5.564 6.429 -11.786 1.00 91.88 84 THR A N 1
ATOM 648 C CA . THR A 1 84 ? 5.249 5.042 -11.418 1.00 91.88 84 THR A CA 1
ATOM 649 C C . THR A 1 84 ? 5.468 4.806 -9.927 1.00 91.88 84 THR A C 1
ATOM 651 O O . THR A 1 84 ? 4.672 4.113 -9.297 1.00 91.88 84 THR A O 1
ATOM 654 N N . GLU A 1 85 ? 6.524 5.384 -9.358 1.00 93.75 85 GLU A N 1
ATOM 655 C CA . GLU A 1 85 ? 6.799 5.309 -7.925 1.00 93.75 85 GLU A CA 1
ATOM 656 C C . GLU A 1 85 ? 5.696 5.988 -7.108 1.00 93.75 85 GLU A C 1
ATOM 658 O O . GLU A 1 85 ? 5.144 5.371 -6.196 1.00 93.75 85 GLU A O 1
ATOM 663 N N . GLN A 1 86 ? 5.299 7.204 -7.495 1.00 89.75 86 GLN A N 1
ATOM 664 C CA . GLN A 1 86 ? 4.210 7.928 -6.846 1.00 89.75 86 GLN A CA 1
ATOM 665 C C . GLN A 1 86 ? 2.896 7.138 -6.900 1.00 89.75 86 GLN A C 1
ATOM 667 O O . GLN A 1 86 ? 2.280 6.916 -5.861 1.00 89.75 86 GLN A O 1
ATOM 672 N N . HIS A 1 87 ? 2.508 6.634 -8.075 1.00 90.69 87 HIS A N 1
ATOM 673 C CA . HIS A 1 87 ? 1.282 5.846 -8.217 1.00 90.69 87 HIS A CA 1
ATOM 674 C C . HIS A 1 87 ? 1.304 4.579 -7.347 1.00 90.69 87 HIS A C 1
ATOM 676 O O . HIS A 1 87 ? 0.312 4.244 -6.704 1.00 90.69 87 HIS A O 1
ATOM 682 N N . ARG A 1 88 ? 2.441 3.870 -7.283 1.00 92.44 88 ARG A N 1
ATOM 683 C CA . ARG A 1 88 ? 2.590 2.695 -6.406 1.00 92.44 88 ARG A CA 1
ATOM 684 C C . ARG A 1 88 ? 2.496 3.071 -4.930 1.00 92.44 88 ARG A C 1
ATOM 686 O O . ARG A 1 88 ? 1.901 2.325 -4.159 1.00 92.44 88 ARG A O 1
ATOM 693 N N . SER A 1 89 ? 3.071 4.204 -4.538 1.00 89.31 89 SER A N 1
ATOM 694 C CA . SER A 1 89 ? 2.995 4.715 -3.168 1.00 89.31 89 SER A CA 1
ATOM 695 C C . SER A 1 89 ? 1.550 5.051 -2.774 1.00 89.31 89 SER A C 1
ATOM 697 O O . SER A 1 89 ? 1.058 4.589 -1.740 1.00 89.31 89 SER A O 1
ATOM 699 N N . GLU A 1 90 ? 0.829 5.765 -3.641 1.00 90.75 90 GLU A N 1
ATOM 700 C CA . GLU A 1 90 ? -0.591 6.092 -3.468 1.00 90.75 90 GLU A CA 1
ATOM 701 C C . GLU A 1 90 ? -1.441 4.816 -3.368 1.00 90.75 90 GLU A C 1
ATOM 703 O O . GLU A 1 90 ? -2.210 4.648 -2.421 1.00 90.75 90 GLU A O 1
ATOM 708 N N . GLU A 1 91 ? -1.233 3.848 -4.260 1.00 93.62 91 GLU A N 1
ATOM 709 C CA . GLU A 1 91 ? -1.951 2.572 -4.234 1.00 93.62 91 GLU A CA 1
ATOM 710 C C . GLU A 1 91 ? -1.678 1.764 -2.952 1.00 93.62 91 GLU A C 1
ATOM 712 O O . GLU A 1 91 ? -2.600 1.218 -2.335 1.00 93.62 91 GLU A O 1
ATOM 717 N N . LEU A 1 92 ? -0.417 1.688 -2.515 1.00 92.94 92 LEU A N 1
ATOM 718 C CA . LEU A 1 92 ? -0.042 0.990 -1.284 1.00 92.94 92 LEU A CA 1
ATOM 719 C C . LEU A 1 92 ? -0.667 1.644 -0.051 1.00 92.94 92 LEU A C 1
ATOM 721 O O . LEU A 1 92 ? -1.192 0.933 0.810 1.00 92.94 92 LEU A O 1
ATOM 725 N N . SER A 1 93 ? -0.649 2.975 0.028 1.00 89.31 93 SER A N 1
ATOM 726 C CA . SER A 1 93 ? -1.267 3.707 1.137 1.00 89.31 93 SER A CA 1
ATOM 727 C C . SER A 1 93 ? -2.788 3.511 1.172 1.00 89.31 93 SER A C 1
ATOM 729 O O . SER A 1 93 ? -3.334 3.191 2.230 1.00 89.31 93 SER A O 1
ATOM 731 N N . ALA A 1 94 ? -3.467 3.556 0.021 1.00 89.88 94 ALA A N 1
ATOM 732 C CA . ALA A 1 94 ? -4.897 3.273 -0.082 1.00 89.88 94 ALA A CA 1
ATOM 733 C C . ALA A 1 94 ? -5.241 1.852 0.401 1.00 89.88 94 ALA A C 1
ATOM 735 O O . ALA A 1 94 ? -6.170 1.662 1.191 1.00 89.88 94 ALA A O 1
ATOM 736 N N . ARG A 1 95 ? -4.450 0.843 0.007 1.00 93.62 95 ARG A N 1
ATOM 737 C CA . ARG A 1 95 ? -4.619 -0.546 0.476 1.00 93.62 95 ARG A CA 1
ATOM 738 C C . ARG A 1 95 ? -4.428 -0.673 1.989 1.00 93.62 95 ARG A C 1
ATOM 740 O O . ARG A 1 95 ? -5.148 -1.436 2.638 1.00 93.62 95 ARG A O 1
ATOM 747 N N . GLN A 1 96 ? -3.466 0.048 2.563 1.00 90.50 96 GLN A N 1
ATOM 748 C CA . GLN A 1 96 ? -3.224 0.049 4.009 1.00 90.50 96 GLN A CA 1
ATOM 749 C C . GLN A 1 96 ? -4.384 0.686 4.778 1.00 90.50 96 GLN A C 1
ATOM 751 O O . GLN A 1 96 ? -4.836 0.105 5.768 1.00 90.50 96 GLN A O 1
ATOM 756 N N . ILE A 1 97 ? -4.904 1.819 4.295 1.00 89.56 97 ILE A N 1
ATOM 757 C CA . ILE A 1 97 ? -6.091 2.484 4.849 1.00 89.56 97 ILE A CA 1
ATOM 758 C C . ILE A 1 97 ? -7.282 1.523 4.822 1.00 89.56 97 ILE A C 1
ATOM 760 O O . ILE A 1 97 ? -7.843 1.221 5.876 1.00 89.56 97 ILE A O 1
ATOM 764 N N . ALA A 1 98 ? -7.590 0.943 3.659 1.00 92.25 98 ALA A N 1
ATOM 765 C CA . ALA A 1 98 ? -8.707 0.013 3.504 1.00 92.25 98 ALA A CA 1
ATOM 766 C C . ALA A 1 98 ? -8.584 -1.208 4.433 1.00 92.25 98 ALA A C 1
ATOM 768 O O . ALA A 1 98 ? -9.563 -1.655 5.036 1.00 92.25 98 ALA A O 1
ATOM 769 N N . LYS A 1 99 ? -7.369 -1.747 4.604 1.00 91.62 99 LYS A N 1
ATOM 770 C CA . LYS A 1 99 ? -7.118 -2.868 5.520 1.00 91.62 99 LYS A CA 1
ATOM 771 C C . LYS A 1 99 ? -7.356 -2.480 6.978 1.00 91.62 99 LYS A C 1
ATOM 773 O O . LYS A 1 99 ? -7.961 -3.262 7.712 1.00 91.62 99 LYS A O 1
ATOM 778 N N . LEU A 1 100 ? -6.887 -1.308 7.405 1.00 87.94 100 LEU A N 1
ATOM 779 C CA . LEU A 1 100 ? -7.102 -0.815 8.766 1.00 87.94 100 LEU A CA 1
ATOM 780 C C . LEU A 1 100 ? -8.588 -0.562 9.028 1.00 87.94 100 LEU A C 1
ATOM 782 O O . LEU A 1 100 ? -9.113 -1.042 10.028 1.00 87.94 100 LEU A O 1
ATOM 786 N N . GLU A 1 101 ? -9.291 0.088 8.105 1.00 88.75 101 GLU A N 1
ATOM 787 C CA . GLU A 1 101 ? -10.737 0.310 8.196 1.00 88.75 101 GLU A CA 1
ATOM 788 C C . GLU A 1 101 ? -11.512 -1.008 8.288 1.00 88.75 101 GLU A C 1
ATOM 790 O O . GLU A 1 101 ? -12.375 -1.164 9.153 1.00 88.75 101 GLU A O 1
ATOM 795 N N . ALA A 1 102 ? -11.157 -2.000 7.467 1.00 90.56 102 ALA A N 1
ATOM 796 C CA . ALA A 1 102 ? -11.750 -3.332 7.527 1.00 90.56 102 ALA A CA 1
ATOM 797 C C . ALA A 1 102 ? -11.463 -4.051 8.857 1.00 90.56 102 ALA A C 1
ATOM 799 O O . ALA A 1 102 ? -12.303 -4.798 9.359 1.00 90.56 102 ALA A O 1
ATOM 800 N N . MET A 1 103 ? -10.279 -3.859 9.444 1.00 87.62 103 MET A N 1
ATOM 801 C CA . MET A 1 103 ? -9.953 -4.417 10.759 1.00 87.62 103 MET A CA 1
ATOM 802 C C . MET A 1 103 ? -10.765 -3.758 11.877 1.00 87.62 103 MET A C 1
ATOM 804 O O . MET A 1 103 ? -11.207 -4.452 12.794 1.00 87.62 103 MET A O 1
ATOM 808 N N . LEU A 1 104 ? -10.970 -2.443 11.794 1.00 86.06 104 LEU A N 1
ATOM 809 C CA . LEU A 1 104 ? -11.756 -1.688 12.766 1.00 86.06 104 LEU A CA 1
ATOM 810 C C . LEU A 1 104 ? -13.246 -2.022 12.671 1.00 86.06 104 LEU A C 1
ATOM 812 O O . LEU A 1 104 ? -13.867 -2.280 13.698 1.00 86.06 104 LEU A O 1
ATOM 816 N N . SER A 1 105 ? -13.803 -2.112 11.461 1.00 86.56 105 SER A N 1
ATOM 817 C CA . SER A 1 105 ? -15.225 -2.420 11.253 1.00 86.56 105 SER A CA 1
ATOM 818 C C . SER A 1 105 ? -15.612 -3.830 11.705 1.00 86.56 105 SER A C 1
ATOM 820 O O . SER A 1 105 ? -16.729 -4.056 12.162 1.00 86.56 105 SER A O 1
ATOM 822 N N . ARG A 1 106 ? -14.682 -4.791 11.639 1.00 87.88 106 ARG A N 1
ATOM 823 C CA . ARG A 1 106 ? -14.907 -6.173 12.097 1.00 87.88 106 ARG A CA 1
ATOM 824 C C . ARG A 1 106 ? -14.871 -6.334 13.618 1.00 87.88 106 ARG A C 1
ATOM 826 O O . ARG A 1 106 ? -15.287 -7.379 14.121 1.00 87.88 106 ARG A O 1
ATOM 833 N N . ARG A 1 107 ? -14.370 -5.349 14.373 1.00 81.44 107 ARG A N 1
ATOM 834 C CA . ARG A 1 107 ? -14.408 -5.387 15.841 1.00 81.44 107 ARG A CA 1
ATOM 835 C C . ARG A 1 107 ? -15.791 -4.950 16.328 1.00 81.44 107 ARG A C 1
ATOM 837 O O . ARG A 1 107 ? -16.026 -3.785 16.617 1.00 81.44 107 ARG A O 1
ATOM 844 N N . ALA A 1 108 ? -16.693 -5.916 16.481 1.00 62.75 108 ALA A N 1
ATOM 845 C CA . ALA A 1 108 ? -17.932 -5.731 17.231 1.00 62.75 108 ALA A CA 1
ATOM 846 C C . ALA A 1 108 ? -17.619 -5.728 18.739 1.00 62.75 108 ALA A C 1
ATOM 848 O O . ALA A 1 108 ? -17.570 -6.777 19.382 1.00 62.75 108 ALA A O 1
ATOM 849 N N . GLY A 1 109 ? -17.322 -4.557 19.297 1.00 78.19 109 GLY A N 1
ATOM 850 C CA . GLY A 1 109 ? -17.064 -4.391 20.724 1.00 78.19 109 GLY A CA 1
ATOM 851 C C . GLY A 1 109 ? -16.719 -2.949 21.090 1.00 78.19 109 GLY A C 1
ATOM 852 O O . GLY A 1 109 ? -16.442 -2.144 20.200 1.00 78.19 109 GLY A O 1
ATOM 853 N N . PRO A 1 110 ? -16.738 -2.605 22.389 1.00 73.12 110 PRO A N 1
ATOM 854 C CA . PRO A 1 110 ? -16.295 -1.295 22.845 1.00 73.12 110 PRO A CA 1
ATOM 855 C C . PRO A 1 110 ? -14.852 -1.034 22.383 1.00 73.12 110 PRO A C 1
ATOM 857 O O . PRO A 1 110 ? -14.054 -1.978 22.319 1.00 73.12 110 PRO A O 1
ATOM 860 N N . PRO A 1 111 ? -14.512 0.221 22.036 1.00 71.00 111 PRO A N 1
ATOM 861 C CA . PRO A 1 111 ? -13.186 0.573 21.555 1.00 71.00 111 PRO A CA 1
ATOM 862 C C . PRO A 1 111 ? -12.154 0.247 22.634 1.00 71.00 111 PRO A C 1
ATOM 864 O O . PRO A 1 111 ? -12.064 0.894 23.674 1.00 71.00 111 PRO A O 1
ATOM 867 N N . ASP A 1 112 ? -11.401 -0.812 22.377 1.00 77.12 112 ASP A N 1
ATOM 868 C CA . ASP A 1 112 ? -10.280 -1.240 23.196 1.00 77.12 112 ASP A CA 1
ATOM 869 C C . ASP A 1 112 ? -9.181 -0.167 23.143 1.00 77.12 112 ASP A C 1
ATOM 871 O O . ASP A 1 112 ? -8.963 0.451 22.097 1.00 77.12 112 ASP A O 1
ATOM 875 N N . ALA A 1 113 ? -8.454 0.052 24.239 1.00 77.25 113 ALA A N 1
ATOM 876 C CA . ALA A 1 113 ? -7.355 1.022 24.273 1.00 77.25 113 ALA A CA 1
ATOM 877 C C . ALA A 1 113 ? -6.289 0.715 23.201 1.00 77.25 113 ALA A C 1
ATOM 879 O O . ALA A 1 113 ? -5.636 1.620 22.686 1.00 77.25 113 ALA A O 1
ATOM 880 N N . ALA A 1 114 ? -6.180 -0.553 22.790 1.00 77.06 114 ALA A N 1
ATOM 881 C CA . ALA A 1 114 ? -5.325 -0.994 21.692 1.00 77.06 114 ALA A CA 1
ATOM 882 C C . ALA A 1 114 ? -5.747 -0.478 20.296 1.00 77.06 114 ALA A C 1
ATOM 884 O O . ALA A 1 114 ? -4.955 -0.547 19.361 1.00 77.06 114 ALA A O 1
ATOM 885 N N . VAL A 1 115 ? -6.975 0.026 20.125 1.00 80.62 115 VAL A N 1
ATOM 886 C CA . VAL A 1 115 ? -7.521 0.508 18.840 1.00 80.62 115 VAL A CA 1
ATOM 887 C C . VAL A 1 115 ? -7.193 1.983 18.577 1.00 80.62 115 VAL A C 1
ATOM 889 O O . VAL A 1 115 ? -6.983 2.374 17.429 1.00 80.62 115 VAL A O 1
ATOM 892 N N . GLN A 1 116 ? -7.076 2.781 19.640 1.00 83.81 116 GLN A N 1
ATOM 893 C CA . GLN A 1 116 ? -6.712 4.205 19.605 1.00 83.81 116 GLN A CA 1
ATOM 894 C C . GLN A 1 116 ? -5.508 4.536 18.693 1.00 83.81 116 GLN A C 1
ATOM 896 O O . GLN A 1 116 ? -5.640 5.430 17.853 1.00 83.81 116 GLN A O 1
ATOM 901 N N . PRO A 1 117 ? -4.358 3.827 18.758 1.00 86.75 117 PRO A N 1
ATOM 902 C CA . PRO A 1 117 ? -3.218 4.146 17.896 1.00 86.75 117 PRO A CA 1
ATOM 903 C C . PRO A 1 117 ? -3.500 3.918 16.404 1.00 86.75 117 PRO A C 1
ATOM 905 O O . PRO A 1 117 ? -2.968 4.647 15.571 1.00 86.75 117 PRO A O 1
ATOM 908 N N . TYR A 1 118 ? -4.355 2.954 16.046 1.00 82.56 118 TYR A N 1
ATOM 909 C CA . TYR A 1 118 ? -4.716 2.696 14.647 1.00 82.56 118 TYR A CA 1
ATOM 910 C C . TYR A 1 118 ? -5.671 3.753 14.095 1.00 82.56 118 TYR A C 1
ATOM 912 O O . TYR A 1 118 ? -5.530 4.153 12.941 1.00 82.56 118 TYR A O 1
ATOM 920 N N . ALA A 1 119 ? -6.599 4.244 14.919 1.00 83.12 119 ALA A N 1
ATOM 921 C CA . ALA A 1 119 ? -7.445 5.377 14.556 1.00 83.12 119 ALA A CA 1
ATOM 922 C C . ALA A 1 119 ? -6.597 6.639 14.314 1.00 83.12 119 ALA A C 1
ATOM 924 O O . ALA A 1 119 ? -6.749 7.298 13.289 1.00 83.12 119 ALA A O 1
ATOM 925 N N . ALA A 1 120 ? -5.628 6.917 15.193 1.00 85.56 120 ALA A N 1
ATOM 926 C CA . ALA A 1 120 ? -4.689 8.023 15.004 1.00 85.56 120 ALA A CA 1
ATOM 927 C C . ALA A 1 120 ? -3.811 7.849 13.750 1.00 85.56 120 ALA A C 1
ATOM 929 O O . ALA A 1 120 ? -3.533 8.817 13.043 1.00 85.56 120 ALA A O 1
ATOM 930 N N . ALA A 1 121 ? -3.381 6.620 13.445 1.00 85.38 121 ALA A N 1
ATOM 931 C CA . ALA A 1 121 ? -2.632 6.326 12.226 1.00 85.38 121 ALA A CA 1
ATOM 932 C C . ALA A 1 121 ? -3.468 6.569 10.958 1.00 85.38 121 ALA A C 1
ATOM 934 O O . ALA A 1 121 ? -2.950 7.140 10.002 1.00 85.38 121 ALA A O 1
ATOM 935 N N . LEU A 1 122 ? -4.753 6.196 10.957 1.00 86.81 122 LEU A N 1
ATOM 936 C CA . LEU A 1 122 ? -5.667 6.457 9.840 1.00 86.81 122 LEU A CA 1
ATOM 937 C C . LEU A 1 122 ? -5.827 7.952 9.563 1.00 86.81 122 LEU A C 1
ATOM 939 O O . LEU A 1 122 ? -5.722 8.365 8.412 1.00 86.81 122 LEU A O 1
ATOM 943 N N . GLU A 1 123 ? -6.014 8.765 10.602 1.00 87.94 123 GLU A N 1
ATOM 944 C CA . GLU A 1 123 ? -6.122 10.221 10.447 1.00 87.94 123 GLU A CA 1
ATOM 945 C C . GLU A 1 123 ? -4.841 10.830 9.860 1.00 87.94 123 GLU A C 1
ATOM 947 O O . GLU A 1 123 ? -4.898 11.660 8.952 1.00 87.94 123 GLU A O 1
ATOM 952 N N . ARG A 1 124 ? -3.665 10.359 10.294 1.00 86.31 124 ARG A N 1
ATOM 953 C CA . ARG A 1 124 ? -2.383 10.805 9.723 1.00 86.31 124 ARG A CA 1
ATOM 954 C C . ARG A 1 124 ? -2.226 10.396 8.261 1.00 86.31 124 ARG A C 1
ATOM 956 O O . ARG A 1 124 ? -1.797 11.218 7.457 1.00 86.31 124 ARG A O 1
ATOM 963 N N . LEU A 1 125 ? -2.575 9.156 7.917 1.00 83.44 125 LEU A N 1
ATOM 964 C CA . LEU A 1 125 ? -2.488 8.656 6.543 1.00 83.44 125 LEU A CA 1
ATOM 965 C C . LEU A 1 125 ? -3.442 9.409 5.609 1.00 83.44 125 LEU A C 1
ATOM 967 O O . LEU A 1 125 ? -3.046 9.782 4.511 1.00 83.44 125 LEU A O 1
ATOM 971 N N . ARG A 1 126 ? -4.664 9.709 6.061 1.00 83.25 126 ARG A N 1
ATOM 972 C CA . ARG A 1 126 ? -5.630 10.521 5.303 1.00 83.25 126 ARG A CA 1
ATOM 973 C C . ARG A 1 126 ? -5.153 11.960 5.114 1.00 83.25 126 ARG A C 1
ATOM 975 O O . ARG A 1 126 ? -5.275 12.497 4.019 1.00 83.25 126 ARG A O 1
ATOM 982 N N . GLY A 1 127 ? -4.566 12.562 6.149 1.00 82.44 127 GLY A N 1
ATOM 983 C CA . GLY A 1 127 ? -3.987 13.903 6.059 1.00 82.44 127 GLY A CA 1
ATOM 984 C C . GLY A 1 127 ? -2.813 13.991 5.078 1.00 82.44 127 GLY A C 1
ATOM 985 O O . GLY A 1 127 ? -2.663 15.002 4.403 1.00 82.44 127 GLY A O 1
ATOM 986 N N . GLN A 1 128 ? -2.011 12.928 4.964 1.00 79.19 128 GLN A N 1
ATOM 987 C CA . GLN A 1 128 ? -0.885 12.847 4.023 1.00 79.19 128 GLN A CA 1
ATOM 988 C C . GLN A 1 128 ? -1.307 12.489 2.594 1.00 79.19 128 GLN A C 1
ATOM 990 O O . GLN A 1 128 ? -0.652 12.912 1.648 1.00 79.19 128 GLN A O 1
ATOM 995 N N . ALA A 1 129 ? -2.389 11.721 2.436 1.00 68.75 129 ALA A N 1
ATOM 996 C CA . ALA A 1 129 ? -2.959 11.388 1.131 1.00 68.75 129 ALA A CA 1
ATOM 997 C C . ALA A 1 129 ? -3.633 12.593 0.454 1.00 68.75 129 ALA A C 1
ATOM 999 O O . ALA A 1 129 ? -3.876 12.562 -0.750 1.00 68.75 129 ALA A O 1
ATOM 1000 N N . SER A 1 130 ? -3.931 13.656 1.209 1.00 68.12 130 SER A N 1
ATOM 1001 C CA . SER A 1 130 ? -4.400 14.911 0.634 1.00 68.12 130 SER A CA 1
ATOM 1002 C C . SER A 1 130 ? -3.216 15.631 -0.021 1.00 68.12 130 SER A C 1
ATOM 1004 O O . SER A 1 130 ? -2.274 16.012 0.682 1.00 68.12 130 SER A O 1
ATOM 1006 N N . PRO A 1 131 ? -3.207 15.817 -1.354 1.00 62.81 131 PRO A N 1
ATOM 1007 C CA . PRO A 1 131 ? -2.109 16.504 -2.012 1.00 62.81 131 PRO A CA 1
ATOM 1008 C C . PRO A 1 131 ? -2.013 17.938 -1.463 1.00 62.81 131 PRO A C 1
ATOM 1010 O O . PRO A 1 131 ? -3.052 18.581 -1.275 1.00 62.81 131 PRO A O 1
ATOM 1013 N N . PRO A 1 132 ? -0.799 18.485 -1.250 1.00 58.44 132 PRO A N 1
ATOM 1014 C CA . PRO A 1 132 ? -0.567 19.796 -0.624 1.00 58.44 132 PRO A CA 1
ATOM 1015 C C . PRO A 1 132 ? -1.127 21.021 -1.388 1.00 58.44 132 PRO A C 1
ATOM 1017 O O . PRO A 1 132 ? -0.768 22.151 -1.080 1.00 58.44 132 PRO A O 1
ATOM 1020 N N . GLY A 1 133 ? -2.027 20.832 -2.356 1.00 58.69 133 GLY A N 1
ATOM 1021 C CA . GLY A 1 133 ? -2.700 21.889 -3.115 1.00 58.69 133 GLY A CA 1
ATOM 1022 C C . GLY A 1 133 ? -4.231 21.794 -3.167 1.00 58.69 133 GLY A C 1
ATOM 1023 O O . GLY A 1 133 ? -4.854 22.687 -3.732 1.00 58.69 133 GLY A O 1
ATOM 1024 N N . ALA A 1 134 ? -4.868 20.765 -2.592 1.00 58.00 134 ALA A N 1
ATOM 1025 C CA . ALA A 1 134 ? -6.329 20.611 -2.687 1.00 58.00 134 ALA A CA 1
ATOM 1026 C C . ALA A 1 134 ? -7.128 21.464 -1.676 1.00 58.00 134 ALA A C 1
ATOM 1028 O O . ALA A 1 134 ? -8.328 21.653 -1.846 1.00 58.00 134 ALA A O 1
ATOM 1029 N N . ALA A 1 135 ? -6.487 22.007 -0.635 1.00 56.75 135 ALA A N 1
ATOM 1030 C CA . ALA A 1 135 ? -7.183 22.651 0.485 1.00 56.75 135 ALA A CA 1
ATOM 1031 C C . ALA A 1 135 ? -7.520 24.153 0.305 1.00 56.75 135 ALA A C 1
ATOM 1033 O O . ALA A 1 135 ? -8.008 24.767 1.248 1.00 56.75 135 ALA A O 1
ATOM 1034 N N . SER A 1 136 ? -7.274 24.772 -0.860 1.00 55.69 136 SER A N 1
ATOM 1035 C CA . SER A 1 136 ? -7.350 26.243 -1.018 1.00 55.69 136 SER A CA 1
ATOM 1036 C C . SER A 1 136 ? -8.331 26.755 -2.085 1.00 55.69 136 SER A C 1
ATOM 1038 O O . SER A 1 136 ? -8.221 27.903 -2.516 1.00 55.69 136 SER A O 1
ATOM 1040 N N . LEU A 1 137 ? -9.303 25.952 -2.517 1.00 55.56 137 LEU A N 1
ATOM 1041 C CA . LEU A 1 137 ? -10.375 26.414 -3.409 1.00 55.56 137 LEU A CA 1
ATOM 1042 C C . LEU A 1 137 ? -11.741 26.260 -2.736 1.00 55.56 137 LEU A C 1
ATOM 1044 O O . LEU A 1 137 ? -12.625 25.579 -3.245 1.00 55.56 137 LEU A O 1
ATOM 1048 N N . SER A 1 138 ? -11.913 26.902 -1.581 1.00 57.03 138 SER A N 1
ATOM 1049 C CA . SER A 1 138 ? -13.254 27.270 -1.123 1.00 57.03 138 SER A CA 1
ATOM 1050 C C . SER A 1 138 ? -13.638 28.574 -1.835 1.00 57.03 138 SER A C 1
ATOM 1052 O O . SER A 1 138 ? -12.981 29.587 -1.584 1.00 57.03 138 SER A O 1
ATOM 1054 N N . PRO A 1 139 ? -14.632 28.580 -2.742 1.00 64.94 139 PRO A N 1
ATOM 1055 C CA . PRO A 1 139 ? -15.165 29.825 -3.286 1.00 64.94 139 PRO A CA 1
ATOM 1056 C C . PRO A 1 139 ? -15.811 30.633 -2.150 1.00 64.94 139 PRO A C 1
ATOM 1058 O O . PRO A 1 139 ? -16.572 30.071 -1.359 1.00 64.94 139 PRO A O 1
ATOM 1061 N N . GLN A 1 140 ? -15.442 31.914 -2.042 1.00 56.81 140 GLN A N 1
ATOM 1062 C CA . GLN A 1 140 ? -16.142 32.886 -1.192 1.00 56.81 140 GLN A CA 1
ATOM 1063 C C . GLN A 1 140 ? -17.491 33.262 -1.797 1.00 56.81 140 GLN A C 1
ATOM 1065 O O . GLN A 1 140 ? -17.576 33.308 -3.046 1.00 56.81 140 GLN A O 1
#